Protein AF-A0A367M6V5-F1 (afdb_monomer_lite)

Structure (mmCIF, N/CA/C/O backbone):
data_AF-A0A367M6V5-F1
#
_entry.id   AF-A0A367M6V5-F1
#
loop_
_atom_site.group_PDB
_atom_site.id
_atom_site.type_symbol
_atom_site.label_atom_id
_atom_site.label_alt_id
_atom_site.label_comp_id
_atom_site.label_asym_id
_atom_site.label_entity_id
_atom_site.label_seq_id
_atom_site.pdbx_PDB_ins_code
_atom_site.Cartn_x
_atom_site.Cartn_y
_atom_site.Cartn_z
_atom_site.occupancy
_atom_site.B_iso_or_equiv
_atom_site.auth_seq_id
_atom_site.auth_comp_id
_atom_site.auth_asym_id
_atom_site.auth_atom_id
_atom_site.pdbx_PDB_model_num
ATOM 1 N N . MET A 1 1 ? -1.057 10.026 22.268 1.00 57.19 1 MET A N 1
ATOM 2 C CA . MET A 1 1 ? -0.043 9.636 21.264 1.00 57.19 1 MET A CA 1
ATOM 3 C C . MET A 1 1 ? -0.295 10.458 20.014 1.00 57.19 1 MET A C 1
ATOM 5 O O . MET A 1 1 ? -1.421 10.453 19.537 1.00 57.19 1 MET A O 1
ATOM 9 N N . THR A 1 2 ? 0.689 11.221 19.545 1.00 82.69 2 THR A N 1
ATOM 10 C CA . THR A 1 2 ? 0.602 12.013 18.308 1.00 82.69 2 THR A CA 1
ATOM 11 C C . THR A 1 2 ? 1.121 11.191 17.127 1.00 82.69 2 THR A C 1
ATOM 13 O O . THR A 1 2 ? 2.052 10.402 17.283 1.00 82.69 2 THR A O 1
ATOM 16 N N . LEU A 1 3 ? 0.500 11.344 15.955 1.00 89.69 3 LEU A N 1
ATOM 17 C CA . LEU A 1 3 ? 0.943 10.694 14.717 1.00 89.69 3 LEU A CA 1
ATOM 18 C C . LEU A 1 3 ? 2.260 11.323 14.227 1.00 89.69 3 LEU A C 1
ATOM 20 O O . LEU A 1 3 ? 2.403 12.546 14.320 1.00 89.69 3 LEU A O 1
ATOM 24 N N . PRO A 1 4 ? 3.216 10.530 13.705 1.00 93.69 4 PRO A N 1
ATOM 25 C CA . PRO A 1 4 ? 4.422 11.085 13.107 1.00 93.69 4 PRO A CA 1
ATOM 26 C C . PRO A 1 4 ? 4.080 11.847 11.819 1.00 93.69 4 PRO A C 1
ATOM 28 O O . PRO A 1 4 ? 3.073 11.576 11.168 1.00 93.69 4 PRO A O 1
ATOM 31 N N . GLN A 1 5 ? 4.916 12.820 11.450 1.00 95.25 5 GLN A N 1
ATOM 32 C CA . GLN A 1 5 ? 4.722 13.592 10.216 1.00 95.25 5 GLN A CA 1
ATOM 33 C C . GLN A 1 5 ? 5.023 12.754 8.967 1.00 95.25 5 GLN A C 1
ATOM 35 O O . GLN A 1 5 ? 4.386 12.938 7.927 1.00 95.25 5 GLN A O 1
ATOM 40 N N . THR A 1 6 ? 5.970 11.822 9.080 1.00 97.75 6 THR A N 1
ATOM 41 C CA . THR A 1 6 ? 6.417 10.933 8.006 1.00 97.75 6 THR A CA 1
ATOM 42 C C . THR A 1 6 ? 6.439 9.468 8.443 1.00 97.75 6 THR A C 1
ATOM 44 O O . THR A 1 6 ? 6.400 9.144 9.632 1.00 97.75 6 THR A O 1
ATOM 47 N N . MET A 1 7 ? 6.461 8.573 7.459 1.00 97.75 7 MET A N 1
ATOM 48 C CA . MET A 1 7 ? 6.635 7.134 7.604 1.00 97.75 7 MET A CA 1
ATOM 49 C C . MET A 1 7 ? 7.546 6.607 6.498 1.00 97.75 7 MET A C 1
ATOM 51 O O . MET A 1 7 ? 7.638 7.197 5.422 1.00 97.75 7 MET A O 1
ATOM 55 N N . LYS A 1 8 ? 8.167 5.452 6.735 1.00 97.81 8 LYS A N 1
ATOM 56 C CA . LYS A 1 8 ? 8.883 4.723 5.689 1.00 97.81 8 LYS A CA 1
ATOM 57 C C . LYS A 1 8 ? 7.902 3.980 4.788 1.00 97.81 8 LYS A C 1
ATOM 59 O O . LYS A 1 8 ? 6.989 3.324 5.287 1.00 97.81 8 LYS A O 1
ATOM 64 N N . ALA A 1 9 ? 8.137 4.024 3.484 1.00 98.06 9 ALA A N 1
ATOM 65 C CA . ALA A 1 9 ? 7.387 3.268 2.488 1.00 98.06 9 ALA A CA 1
ATOM 66 C C . ALA A 1 9 ? 8.329 2.655 1.447 1.00 98.06 9 ALA A C 1
ATOM 68 O O . ALA A 1 9 ? 9.348 3.248 1.103 1.00 98.06 9 ALA A O 1
ATOM 69 N N . ALA A 1 10 ? 7.977 1.473 0.938 1.00 97.62 10 ALA A N 1
ATOM 70 C CA . ALA A 1 10 ? 8.607 0.894 -0.243 1.00 97.62 10 ALA A CA 1
ATOM 71 C C . ALA A 1 10 ? 7.861 1.389 -1.493 1.00 97.62 10 ALA A C 1
ATOM 73 O O . ALA A 1 10 ? 6.710 1.014 -1.711 1.00 97.62 10 ALA A O 1
ATOM 74 N N . VAL A 1 11 ? 8.498 2.249 -2.287 1.00 97.19 11 VAL A N 1
ATOM 75 C CA . VAL A 1 11 ? 7.894 2.927 -3.442 1.00 97.19 11 VAL A CA 1
ATOM 76 C C . VAL A 1 11 ? 8.479 2.377 -4.741 1.00 97.19 11 VAL A C 1
ATOM 78 O O . VAL A 1 11 ? 9.697 2.254 -4.887 1.00 97.19 11 VAL A O 1
ATOM 81 N N . VAL A 1 12 ? 7.608 2.054 -5.700 1.00 97.00 12 VAL A N 1
ATOM 82 C CA . VAL A 1 12 ? 7.984 1.714 -7.079 1.00 97.00 12 VAL A CA 1
ATOM 83 C C . VAL A 1 12 ? 7.675 2.903 -7.984 1.00 97.00 12 VAL A C 1
ATOM 85 O O . VAL A 1 12 ? 6.533 3.338 -8.087 1.00 97.00 12 VAL A O 1
ATOM 88 N N . HIS A 1 13 ? 8.701 3.449 -8.634 1.00 97.19 13 HIS A N 1
ATOM 89 C CA . HIS A 1 13 ? 8.549 4.629 -9.500 1.00 97.19 13 HIS A CA 1
ATOM 90 C C . HIS A 1 13 ? 8.272 4.278 -10.960 1.00 97.19 13 HIS A C 1
ATOM 92 O O . HIS A 1 13 ? 7.699 5.079 -11.690 1.00 97.19 13 HIS A O 1
ATOM 98 N N . ALA A 1 14 ? 8.693 3.093 -11.400 1.00 97.44 14 ALA A N 1
ATOM 99 C CA . ALA A 1 14 ? 8.499 2.626 -12.764 1.00 97.44 14 ALA A CA 1
ATOM 100 C C . ALA A 1 14 ? 8.359 1.104 -12.791 1.00 97.44 14 ALA A C 1
ATOM 102 O O . ALA A 1 14 ? 8.925 0.397 -11.955 1.00 97.44 14 ALA A O 1
ATOM 103 N N . TYR A 1 15 ? 7.621 0.597 -13.775 1.00 95.69 15 TYR A N 1
ATOM 104 C CA . TYR A 1 15 ? 7.492 -0.839 -13.986 1.00 95.69 15 TYR A CA 1
ATOM 105 C C . TYR A 1 15 ? 8.867 -1.484 -14.218 1.00 95.69 15 TYR A C 1
ATOM 107 O O . TYR A 1 15 ? 9.690 -0.952 -14.962 1.00 95.69 15 TYR A O 1
ATOM 115 N N . GLY A 1 16 ? 9.124 -2.614 -13.554 1.00 94.12 16 GLY A N 1
ATOM 116 C CA . GLY A 1 16 ? 10.411 -3.318 -13.608 1.00 94.12 16 GLY A CA 1
ATOM 117 C C . GLY A 1 16 ? 11.556 -2.650 -12.834 1.00 94.12 16 GLY A C 1
ATOM 118 O O . GLY A 1 16 ? 12.645 -3.216 -12.768 1.00 94.12 16 GLY A O 1
ATOM 119 N N . ALA A 1 17 ? 11.340 -1.476 -12.230 1.00 96.81 17 ALA A N 1
ATOM 120 C CA . ALA A 1 17 ? 12.334 -0.838 -11.375 1.00 96.81 17 ALA A CA 1
ATOM 121 C C . ALA A 1 17 ? 12.315 -1.436 -9.955 1.00 96.81 17 ALA A C 1
ATOM 123 O O . ALA A 1 17 ? 11.263 -1.873 -9.479 1.00 96.81 17 ALA A O 1
ATOM 124 N N . PRO A 1 18 ? 13.454 -1.428 -9.241 1.00 96.56 18 PRO A N 1
ATOM 125 C CA . PRO A 1 18 ? 13.495 -1.868 -7.853 1.00 96.56 18 PRO A CA 1
ATOM 126 C C . PRO A 1 18 ? 12.660 -0.956 -6.946 1.00 96.56 18 PRO A C 1
ATOM 128 O O . PRO A 1 18 ? 12.572 0.256 -7.165 1.00 96.56 18 PRO A O 1
ATOM 131 N N . LEU A 1 19 ? 12.110 -1.542 -5.881 1.00 97.12 19 LEU A N 1
ATOM 132 C CA . LEU A 1 19 ? 11.506 -0.795 -4.779 1.00 97.12 19 LEU A CA 1
ATOM 133 C C . LEU A 1 19 ? 12.562 0.069 -4.082 1.00 97.12 19 LEU A C 1
ATOM 135 O O . LEU A 1 19 ? 13.693 -0.371 -3.856 1.00 97.12 19 LEU A O 1
ATOM 139 N N . ARG A 1 20 ? 12.174 1.285 -3.697 1.00 98.00 20 ARG A N 1
ATOM 140 C CA . ARG A 1 20 ? 13.006 2.207 -2.914 1.00 98.00 20 ARG A CA 1
ATOM 141 C C . ARG A 1 20 ? 12.357 2.482 -1.571 1.00 98.00 20 ARG A C 1
ATOM 143 O O . ARG A 1 20 ? 11.153 2.696 -1.503 1.00 98.00 20 ARG A O 1
ATOM 150 N N . ILE A 1 21 ? 13.154 2.468 -0.508 1.00 98.06 21 ILE A N 1
ATOM 151 C CA . ILE A 1 21 ? 12.683 2.857 0.821 1.00 98.06 21 ILE A CA 1
ATOM 152 C C . ILE A 1 21 ? 12.772 4.374 0.937 1.00 98.06 21 ILE A C 1
ATOM 154 O O . ILE A 1 21 ? 13.861 4.937 0.846 1.00 98.06 21 ILE A O 1
ATOM 158 N N . GLU A 1 22 ? 11.630 5.016 1.148 1.00 98.44 22 GLU A N 1
ATOM 159 C CA . GLU A 1 22 ? 11.498 6.472 1.183 1.00 98.44 22 GLU A CA 1
ATOM 160 C C . GLU A 1 22 ? 10.739 6.930 2.426 1.00 98.44 22 GLU A C 1
ATOM 162 O O . GLU A 1 22 ? 9.866 6.227 2.931 1.00 98.44 22 GLU A O 1
ATOM 167 N N . GLU A 1 23 ? 11.069 8.127 2.907 1.00 98.31 23 GLU A N 1
ATOM 168 C CA . GLU A 1 23 ? 10.284 8.852 3.905 1.00 98.31 23 GLU A CA 1
ATOM 169 C C . GLU A 1 23 ? 9.159 9.609 3.189 1.00 98.31 23 GLU A C 1
ATOM 171 O O . GLU A 1 23 ? 9.407 10.526 2.405 1.00 98.31 23 GLU A O 1
ATOM 176 N N . VAL A 1 24 ? 7.913 9.234 3.464 1.00 97.44 24 VAL A N 1
ATOM 177 C CA . VAL A 1 24 ? 6.710 9.852 2.890 1.00 97.44 24 VAL A CA 1
ATOM 178 C C . VAL A 1 24 ? 5.820 10.393 4.000 1.00 97.44 24 VAL A C 1
ATOM 180 O O . VAL A 1 24 ? 5.922 9.962 5.142 1.00 97.44 24 VAL A O 1
ATOM 183 N N . LYS A 1 25 ? 4.923 11.334 3.700 1.00 97.88 25 LYS A N 1
ATOM 184 C CA . LYS A 1 25 ? 3.995 11.870 4.710 1.00 97.88 25 LYS A CA 1
ATOM 185 C C . LYS A 1 25 ? 3.029 10.793 5.202 1.00 97.88 25 LYS A C 1
ATOM 187 O O . LYS A 1 25 ? 2.524 10.005 4.402 1.00 97.88 25 LYS A O 1
ATOM 192 N N . VAL A 1 26 ? 2.715 10.812 6.495 1.00 97.38 26 VAL A N 1
ATOM 193 C CA . VAL A 1 26 ? 1.608 10.005 7.026 1.00 97.38 26 VAL A CA 1
ATOM 194 C C . VAL A 1 26 ? 0.286 10.577 6.504 1.00 97.38 26 VAL A C 1
ATOM 196 O O . VAL A 1 26 ? 0.045 11.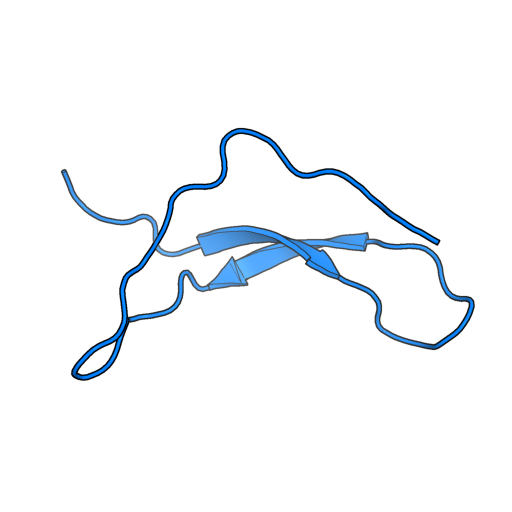777 6.668 1.00 97.38 26 VAL A O 1
ATOM 199 N N . PRO A 1 27 ? -0.574 9.767 5.861 1.00 95.06 27 PRO A N 1
ATOM 200 C CA . PRO A 1 27 ? -1.840 10.256 5.335 1.00 95.06 27 PRO A CA 1
ATOM 201 C C . PRO A 1 27 ? -2.834 10.561 6.462 1.00 95.06 27 PRO A C 1
ATOM 203 O O . PRO A 1 27 ? -2.889 9.864 7.476 1.00 95.06 27 PRO A O 1
ATOM 206 N N . LEU A 1 28 ? -3.657 11.590 6.256 1.00 94.94 28 LEU A N 1
ATOM 207 C CA . LEU A 1 28 ? -4.787 11.907 7.126 1.00 94.94 28 LEU A CA 1
ATOM 208 C C . LEU A 1 28 ? -6.035 11.178 6.602 1.00 94.94 28 LEU A C 1
ATOM 210 O O . LEU A 1 28 ? -6.407 11.409 5.450 1.00 94.94 28 LEU A O 1
ATOM 214 N N . PRO A 1 29 ? -6.680 10.306 7.396 1.00 95.94 29 PRO A N 1
ATOM 215 C CA . PRO A 1 29 ? -7.881 9.605 6.955 1.00 95.94 29 PRO A CA 1
ATOM 216 C C . PRO A 1 29 ? -9.065 10.575 6.815 1.00 95.94 29 PRO A C 1
ATOM 218 O O . PRO A 1 29 ? -9.298 11.419 7.682 1.00 95.94 29 PRO A O 1
ATOM 221 N N . GLY A 1 30 ? -9.822 10.438 5.724 1.00 97.00 30 GLY A N 1
ATOM 222 C CA . GLY A 1 30 ? -11.098 11.125 5.518 1.00 97.00 30 GLY A CA 1
ATOM 223 C C . GLY A 1 30 ? -12.288 10.403 6.174 1.00 97.00 30 GLY A C 1
ATOM 224 O O . GLY A 1 30 ? -12.111 9.392 6.860 1.00 97.00 30 GLY A O 1
ATOM 225 N N . PRO A 1 31 ? -13.526 10.883 5.956 1.00 98.12 31 PRO A N 1
ATOM 226 C CA . PRO A 1 31 ? -14.726 10.242 6.493 1.00 98.12 31 PRO A CA 1
ATOM 227 C C . PRO A 1 31 ? -14.834 8.770 6.068 1.00 98.12 31 PRO A C 1
ATOM 229 O O . PRO A 1 31 ? -14.726 8.449 4.887 1.00 98.12 31 PRO A O 1
ATOM 232 N N . GLY A 1 32 ? -15.044 7.873 7.036 1.00 98.06 32 GLY A N 1
ATOM 233 C CA . GLY A 1 32 ? -15.164 6.428 6.798 1.00 98.06 32 GLY A CA 1
ATOM 234 C C . GLY A 1 32 ? -13.843 5.689 6.543 1.00 98.06 32 GLY A C 1
ATOM 235 O O . GLY A 1 32 ? -13.870 4.488 6.288 1.00 98.06 32 GLY A O 1
ATOM 236 N N . GLN A 1 33 ? -12.694 6.366 6.622 1.00 98.19 33 GLN A N 1
ATOM 237 C CA . GLN A 1 33 ? -11.374 5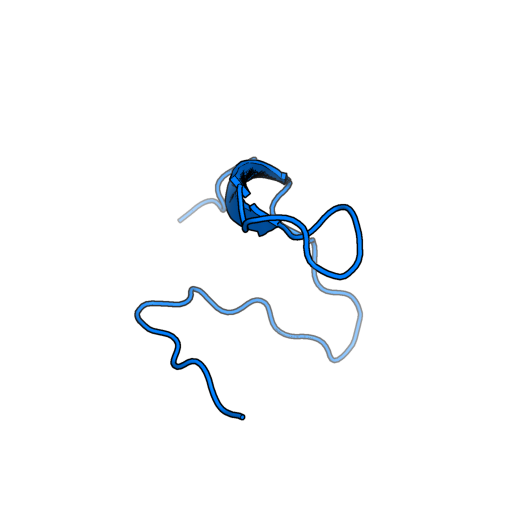.750 6.473 1.00 98.19 33 GLN A CA 1
ATOM 238 C C . GLN A 1 33 ? -10.709 5.515 7.830 1.00 98.19 33 GLN A C 1
ATOM 240 O O . GLN A 1 33 ? -10.976 6.213 8.808 1.00 98.19 33 GLN A O 1
ATOM 245 N N . VAL A 1 34 ? -9.790 4.551 7.875 1.00 96.38 34 VAL A N 1
ATOM 246 C CA . VAL A 1 34 ? -8.947 4.284 9.043 1.00 96.38 34 VAL A CA 1
ATOM 247 C C . VAL A 1 34 ? -7.479 4.351 8.653 1.00 96.38 34 VAL A C 1
ATOM 249 O O . VAL A 1 34 ? -7.089 3.916 7.571 1.00 96.38 34 VAL A O 1
ATOM 252 N N . LEU A 1 35 ? -6.662 4.892 9.552 1.00 96.19 35 LEU A N 1
ATOM 253 C CA . LEU A 1 35 ? -5.212 4.867 9.425 1.00 96.19 35 LEU A CA 1
ATOM 254 C C . LEU A 1 35 ? -4.665 3.682 10.222 1.00 96.19 35 LEU A C 1
ATOM 256 O O . LEU A 1 35 ? -4.922 3.572 11.420 1.00 96.19 35 LEU A O 1
ATOM 260 N N . VAL A 1 36 ? -3.904 2.809 9.563 1.00 95.56 36 VAL A N 1
ATOM 261 C CA . VAL A 1 36 ? -3.367 1.580 10.161 1.00 95.56 36 VAL A CA 1
ATOM 262 C C . VAL A 1 36 ? -1.847 1.662 10.239 1.00 95.56 36 VAL A C 1
ATOM 264 O O . VAL A 1 36 ? -1.183 1.968 9.250 1.00 95.56 36 VAL A O 1
ATOM 267 N N . LYS A 1 37 ? -1.287 1.351 11.412 1.00 95.50 37 LYS A N 1
ATOM 268 C CA . LYS A 1 37 ? 0.153 1.131 11.575 1.00 95.50 37 LYS A CA 1
ATOM 269 C C . LYS A 1 37 ? 0.482 -0.297 11.138 1.00 95.50 37 LYS A C 1
ATOM 271 O O . LYS A 1 37 ? 0.007 -1.250 11.747 1.00 95.50 37 LYS A O 1
ATOM 276 N N . ILE A 1 38 ? 1.269 -0.434 10.076 1.00 96.31 38 ILE A N 1
ATOM 277 C CA . ILE A 1 38 ? 1.655 -1.738 9.531 1.00 96.31 38 ILE A CA 1
ATOM 278 C C . ILE A 1 38 ? 2.819 -2.313 10.343 1.00 96.31 38 ILE A C 1
ATOM 280 O O . ILE A 1 38 ? 3.900 -1.731 10.357 1.00 96.31 38 ILE A O 1
ATOM 284 N N . GLU A 1 39 ? 2.606 -3.464 10.983 1.00 97.06 39 GLU A N 1
ATOM 285 C CA . GLU A 1 39 ? 3.678 -4.216 11.658 1.00 97.06 39 GLU A CA 1
ATOM 286 C C . GLU A 1 39 ? 4.371 -5.204 10.703 1.00 97.06 39 GLU A C 1
ATOM 288 O O . GLU A 1 39 ? 5.575 -5.421 10.803 1.00 97.06 39 GLU A O 1
ATOM 293 N N . ALA A 1 40 ? 3.627 -5.773 9.746 1.00 96.75 40 ALA A N 1
ATOM 294 C CA . ALA A 1 40 ? 4.147 -6.677 8.723 1.00 96.75 40 ALA A CA 1
ATOM 295 C C . ALA A 1 40 ? 3.297 -6.625 7.442 1.00 96.75 40 ALA A C 1
ATOM 297 O O . ALA A 1 40 ? 2.093 -6.378 7.497 1.00 96.75 40 ALA A O 1
ATOM 298 N N . SER A 1 41 ? 3.928 -6.885 6.294 1.00 95.75 41 SER A N 1
ATOM 299 C CA . SER A 1 41 ? 3.271 -7.012 4.989 1.00 95.75 41 SER A CA 1
ATOM 300 C C . SER A 1 41 ? 3.948 -8.109 4.165 1.00 95.75 41 SER A C 1
ATOM 302 O O . SER A 1 41 ? 5.164 -8.284 4.251 1.00 95.75 41 SER A O 1
ATOM 304 N N . GLY A 1 42 ? 3.161 -8.848 3.384 1.00 95.19 42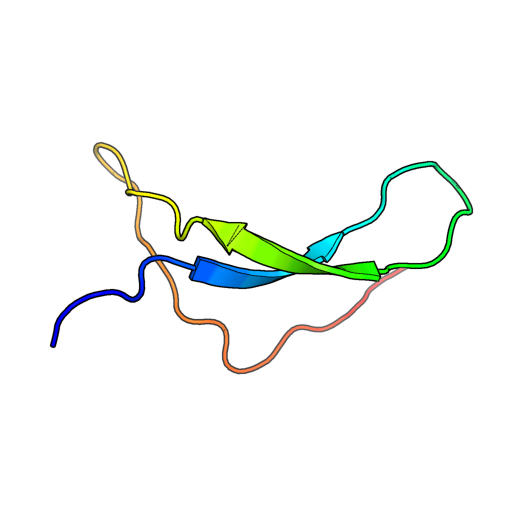 GLY A N 1
ATOM 305 C CA . GLY A 1 42 ? 3.644 -9.861 2.444 1.00 95.19 42 GLY A CA 1
ATOM 306 C C . GLY A 1 42 ? 3.626 -9.354 1.002 1.00 95.19 42 GLY A C 1
ATOM 307 O O . GLY A 1 42 ? 2.892 -8.426 0.670 1.00 95.19 42 GLY A O 1
ATOM 308 N N . VAL A 1 43 ? 4.414 -9.993 0.137 1.00 93.44 43 VAL A N 1
ATOM 309 C CA . VAL A 1 43 ? 4.376 -9.780 -1.318 1.00 93.44 43 VAL A CA 1
ATOM 310 C C . VAL A 1 43 ? 3.808 -11.040 -1.967 1.00 93.44 43 VAL A C 1
ATOM 312 O O . VAL A 1 43 ? 4.250 -12.145 -1.651 1.00 93.44 43 VAL A O 1
ATOM 315 N N . CYS A 1 44 ? 2.822 -10.872 -2.847 1.00 93.94 44 CYS A N 1
ATOM 316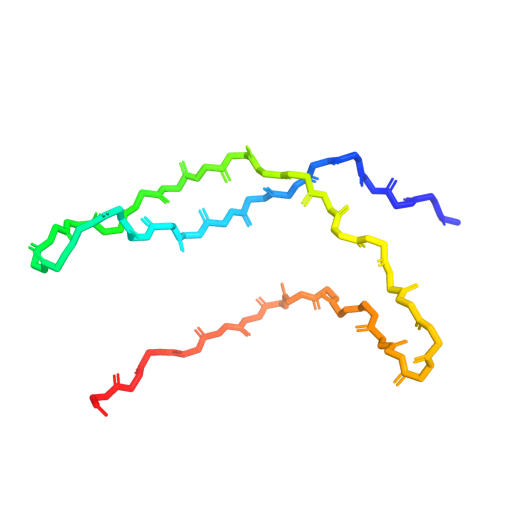 C CA . CYS A 1 44 ? 2.239 -11.947 -3.652 1.00 93.94 44 CYS A CA 1
ATOM 317 C C . CYS A 1 44 ? 2.611 -11.756 -5.131 1.00 93.94 44 CYS A C 1
ATOM 319 O O . CYS A 1 44 ? 3.055 -10.674 -5.519 1.00 93.94 44 CYS A O 1
ATOM 321 N N . HIS A 1 45 ? 2.457 -12.822 -5.916 1.00 87.38 45 HIS A N 1
ATOM 322 C CA . HIS A 1 45 ? 2.572 -12.805 -7.375 1.00 87.38 45 HIS A CA 1
ATOM 323 C C . HIS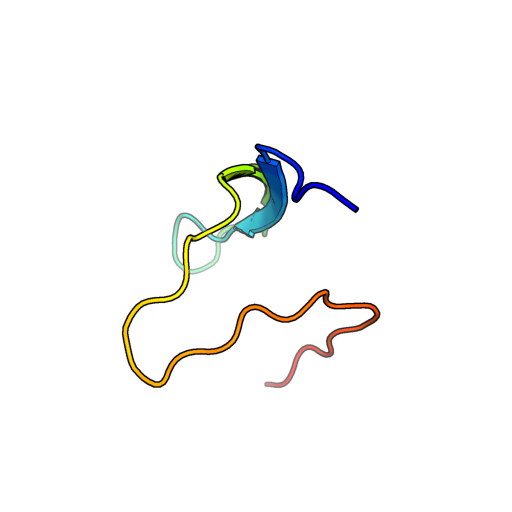 A 1 45 ? 1.310 -12.241 -8.024 1.00 87.38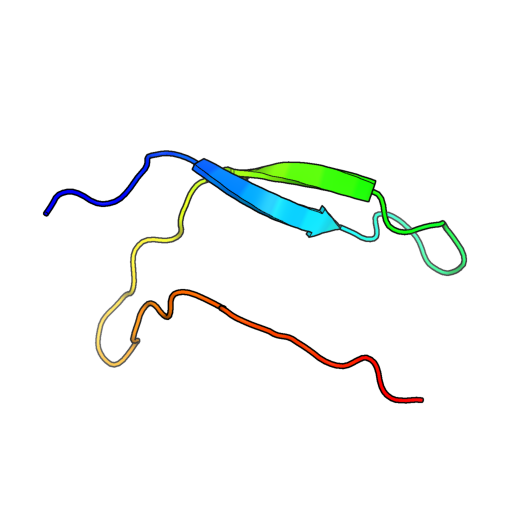 45 HIS A C 1
ATOM 325 O O . HIS A 1 45 ? 0.218 -12.479 -7.452 1.00 87.38 45 HIS A O 1
#

Organism: Pseudomonas aeruginosa (NCBI:txid287)

pLDDT: mean 95.09, std 6.41, range [57.19, 98.44]

Secondary structure (DSSP, 8-state):
-PPPSEEEEEE--STTPPPEEEEEEPPPP-TT------S------

Foldseek 3Di:
DDDDQWDWDFDDPDPPDGTDTDTDGQDDDDPPDDRDDDPDDDDDD

Sequence (45 aa):
MTLPQTMKAAVVHAYGAPLRIEEVKVPLPGPGQVLVKIEASGVCH

InterPro domains:
  IPR011032 GroES-like superfamily [SSF50129] (1-45)

Radius of gyration: 13.09 Å; chains: 1; bounding box: 29×26×35 Å